Protein AF-A0A7K0BM27-F1 (afdb_monomer)

Organism: NCBI:txid2585200

Mean predicted aligned error: 11.14 Å

Solvent-accessible surface area (backbone atoms only — not comparable to full-atom values): 4893 Å² total; per-residue (Å²): 143,75,85,71,74,79,69,79,67,46,72,40,77,60,87,85,51,52,72,50,26,55,70,35,55,8,10,69,83,82,58,47,48,74,78,68,32,77,42,77,68,33,32,31,78,90,72,34,56,29,15,18,35,81,83,55,42,60,60,56,64,67,65,49,69,62,93,85,63,93,75,82,83,86,87,81,131

Foldseek 3Di:
DPPPDPVPFPEDECPPPDPCQLQQQAARPPRDRPPGFDAFRGHYPVGHTGGHHPVCNVVSVVPPDPPPDPDDDPPDD

Sequence (77 aa):
MTLREEQAEVLVDPSGLSAAQKAGRACVVCGKRWPSPQVRIGRAAKGGPLYACTDDAPLIVQARPKAGSAAGPTLAT

pLDDT: mean 73.03, std 16.05, range [43.5, 91.94]

Secondary structure (DSSP, 8-state):
---------EEE-STT--HHHHTTSS-TTT---SSPP-EEEEEETTS-EEEE-TTTHHHHHHHSPPTT---------

Radius of gyration: 14.62 Å; Cα contacts (8 Å, |Δi|>4): 104; chains: 1; bounding box: 41×24×41 Å

Structure (mmCIF, N/CA/C/O backbone):
data_AF-A0A7K0BM27-F1
#
_entry.id   AF-A0A7K0BM27-F1
#
loop_
_atom_site.group_PDB
_atom_site.id
_atom_site.type_symbol
_atom_site.label_atom_id
_atom_site.label_alt_id
_atom_site.label_comp_id
_atom_site.label_asym_id
_atom_site.label_entity_id
_atom_site.label_seq_id
_atom_site.pdbx_PDB_ins_code
_atom_site.Cartn_x
_atom_site.Cartn_y
_atom_site.Cartn_z
_atom_site.occupancy
_atom_site.B_iso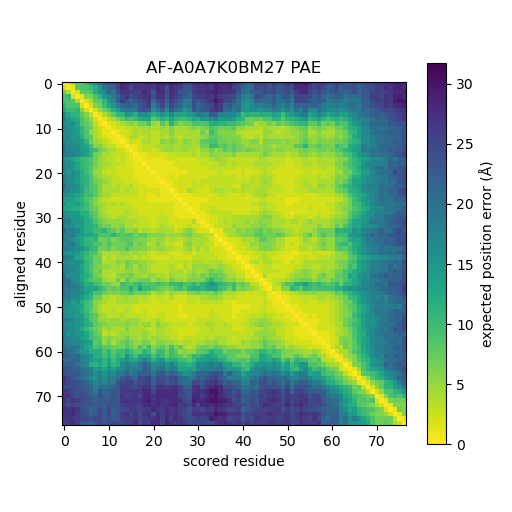_or_equiv
_atom_site.auth_seq_id
_atom_site.auth_comp_id
_atom_site.auth_asym_id
_atom_site.auth_atom_id
_atom_site.pdbx_PDB_model_num
ATOM 1 N N . MET A 1 1 ? -32.193 -0.924 7.401 1.00 44.44 1 MET A N 1
ATOM 2 C CA . MET A 1 1 ? -31.160 -1.975 7.530 1.00 44.44 1 MET A CA 1
ATOM 3 C C . MET A 1 1 ? -30.121 -1.794 6.429 1.00 44.44 1 MET A C 1
ATOM 5 O O . MET A 1 1 ? -30.317 -2.339 5.355 1.00 44.44 1 MET A O 1
ATOM 9 N N . THR A 1 2 ? -29.073 -0.993 6.646 1.00 43.50 2 THR A N 1
ATOM 10 C CA . THR A 1 2 ? -27.722 -1.192 6.063 1.00 43.50 2 THR A CA 1
ATOM 11 C C . THR A 1 2 ? -26.793 -0.125 6.647 1.00 43.50 2 THR A C 1
ATOM 13 O O . THR A 1 2 ? -26.512 0.894 6.026 1.00 43.50 2 THR A O 1
ATOM 16 N N . LEU A 1 3 ? -26.332 -0.353 7.881 1.00 45.38 3 LEU A N 1
ATOM 17 C CA . LEU A 1 3 ? -25.026 0.157 8.291 1.00 45.38 3 LEU A CA 1
ATOM 18 C C . LEU A 1 3 ? -24.042 -0.567 7.374 1.00 45.38 3 LEU A C 1
ATOM 20 O O . LEU A 1 3 ? -23.715 -1.727 7.614 1.00 45.38 3 LEU A O 1
ATOM 24 N N . ARG A 1 4 ? -23.719 0.038 6.228 1.00 53.06 4 ARG A N 1
ATO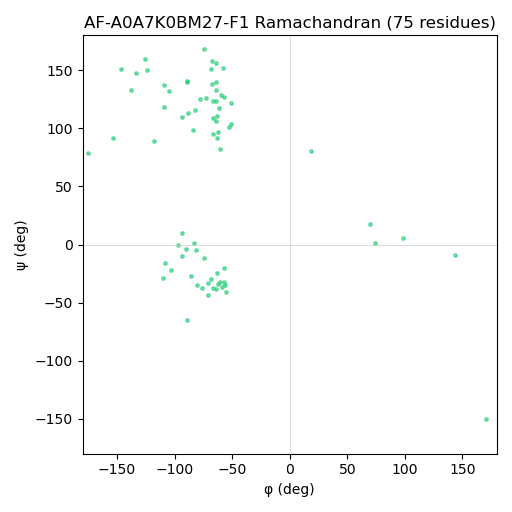M 25 C CA . ARG A 1 4 ? -22.683 -0.488 5.348 1.00 53.06 4 ARG A CA 1
ATOM 26 C C . ARG A 1 4 ? -21.395 -0.328 6.117 1.00 53.06 4 ARG A C 1
ATOM 28 O O . ARG A 1 4 ? -20.860 0.770 6.134 1.00 53.06 4 ARG A O 1
ATOM 35 N N . GLU A 1 5 ? -21.017 -1.404 6.803 1.00 51.62 5 GLU A N 1
ATOM 36 C CA . GLU A 1 5 ? -19.647 -1.871 6.951 1.00 51.62 5 GLU A CA 1
ATOM 37 C C . GLU A 1 5 ? -18.675 -0.750 6.608 1.00 51.62 5 GLU A C 1
ATOM 39 O O . GLU A 1 5 ? -18.214 -0.637 5.469 1.00 51.62 5 GLU A O 1
ATOM 44 N N . GLU A 1 6 ? -18.470 0.146 7.577 1.00 49.75 6 GLU A N 1
ATOM 45 C CA . GLU A 1 6 ? -17.396 1.126 7.572 1.00 49.75 6 GLU A CA 1
ATOM 46 C C . GLU A 1 6 ? -16.118 0.301 7.539 1.00 49.75 6 GLU A C 1
ATOM 48 O O . GLU A 1 6 ? -15.536 -0.064 8.559 1.00 49.75 6 GLU A O 1
ATOM 53 N N . GLN A 1 7 ? -15.753 -0.126 6.334 1.00 53.22 7 GLN A N 1
ATOM 54 C CA . GLN A 1 7 ? -14.538 -0.848 6.068 1.00 53.22 7 GLN A CA 1
ATOM 55 C C . GLN A 1 7 ? -13.439 0.122 6.445 1.00 53.22 7 GLN A C 1
ATOM 57 O O . GLN A 1 7 ? -13.131 1.018 5.666 1.00 53.22 7 GLN A O 1
ATOM 62 N N . ALA A 1 8 ? -12.918 -0.005 7.667 1.00 56.94 8 ALA A N 1
ATOM 63 C CA . ALA A 1 8 ? -11.862 0.854 8.168 1.00 56.94 8 ALA A CA 1
ATOM 64 C C . ALA A 1 8 ? -10.750 0.860 7.114 1.00 56.94 8 ALA A C 1
ATOM 66 O O . ALA A 1 8 ? -10.088 -0.155 6.918 1.00 56.94 8 ALA A O 1
ATOM 67 N N . GLU A 1 9 ? -10.615 1.925 6.330 1.00 61.31 9 GLU A N 1
ATOM 68 C CA . GLU A 1 9 ? -9.554 2.018 5.335 1.00 61.31 9 GLU A CA 1
ATOM 69 C C . GLU A 1 9 ? -8.260 2.247 6.115 1.00 61.31 9 GLU A C 1
ATOM 71 O O . GLU A 1 9 ? -8.189 3.146 6.952 1.00 61.31 9 GLU A O 1
ATOM 76 N N . VAL A 1 10 ? -7.239 1.410 5.889 1.00 69.69 10 VAL A N 1
ATOM 77 C CA . VAL A 1 10 ? -5.932 1.640 6.516 1.00 69.69 10 VAL A CA 1
ATOM 78 C C . VAL A 1 10 ? -5.370 2.917 5.913 1.00 69.69 10 VAL A C 1
ATOM 80 O O . VAL A 1 10 ? -5.007 2.938 4.733 1.00 69.69 10 VAL A O 1
ATOM 83 N N . LEU A 1 11 ? -5.333 3.970 6.726 1.00 76.25 11 LEU A N 1
ATOM 84 C CA . LEU A 1 11 ? -4.685 5.224 6.395 1.00 76.25 11 LEU A CA 1
ATOM 85 C C . LEU A 1 11 ? -3.195 5.073 6.685 1.00 76.25 11 LEU A C 1
ATOM 87 O O . LEU A 1 11 ? -2.795 4.879 7.831 1.00 76.25 11 LEU A O 1
ATOM 91 N N . VAL A 1 12 ? -2.374 5.149 5.645 1.00 75.94 12 VAL A N 1
ATOM 92 C CA . VAL A 1 12 ? -0.917 5.081 5.793 1.00 75.94 12 VAL A CA 1
ATOM 93 C C . VAL A 1 12 ? -0.329 6.473 5.609 1.00 75.94 12 VAL A C 1
ATOM 95 O O . VAL A 1 12 ? -0.657 7.175 4.640 1.00 75.94 12 VAL A O 1
ATOM 98 N N . ASP A 1 13 ? 0.557 6.857 6.529 1.00 79.50 13 ASP A N 1
ATOM 99 C CA . ASP A 1 13 ? 1.340 8.081 6.413 1.00 79.50 13 ASP A CA 1
ATOM 100 C C . ASP A 1 13 ? 2.286 7.996 5.198 1.00 79.50 13 ASP A C 1
ATOM 102 O O . ASP A 1 13 ? 3.085 7.063 5.078 1.00 79.50 13 ASP A O 1
ATOM 106 N N . PRO A 1 14 ? 2.211 8.951 4.258 1.00 77.62 14 PRO A N 1
ATOM 107 C CA . PRO A 1 14 ? 3.034 8.920 3.062 1.00 77.62 14 PRO A CA 1
ATOM 108 C C . PRO A 1 14 ? 4.458 9.449 3.286 1.00 77.62 14 PRO A C 1
ATOM 110 O O . PRO A 1 14 ? 5.235 9.437 2.331 1.00 77.62 14 PRO A O 1
ATOM 113 N N . SER A 1 15 ? 4.828 9.964 4.460 1.00 80.81 15 SER A N 1
ATOM 114 C CA . SER A 1 15 ? 6.102 10.671 4.654 1.00 80.81 15 SER A CA 1
ATOM 115 C C . SER A 1 15 ? 7.310 9.732 4.550 1.00 80.81 15 SER A C 1
ATOM 117 O O . SER A 1 15 ? 8.347 10.144 4.037 1.00 80.81 15 SER A O 1
ATOM 119 N N . GLY A 1 16 ? 7.146 8.452 4.903 1.00 80.75 16 GLY A N 1
ATOM 120 C CA . GLY A 1 16 ? 8.170 7.406 4.742 1.00 80.75 16 GLY A CA 1
ATOM 121 C C . GLY A 1 16 ? 8.137 6.642 3.411 1.00 80.75 16 GLY A C 1
ATOM 122 O O . GLY A 1 16 ? 8.993 5.796 3.167 1.00 80.75 16 GLY A O 1
ATOM 123 N N . LEU A 1 17 ? 7.158 6.906 2.539 1.00 84.81 17 LEU A N 1
ATOM 124 C CA . LEU A 1 17 ? 6.987 6.145 1.300 1.00 84.81 17 LEU A CA 1
ATOM 125 C C . LEU A 1 17 ? 7.783 6.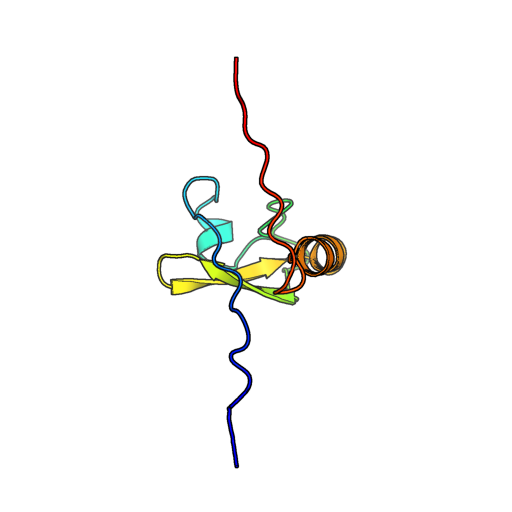747 0.141 1.00 84.81 17 LEU A C 1
ATOM 127 O O . LEU A 1 17 ? 7.775 7.957 -0.098 1.00 84.81 17 LEU A O 1
ATOM 131 N N . SER A 1 18 ? 8.387 5.883 -0.668 1.00 87.94 18 SER A N 1
ATOM 132 C CA . SER A 1 18 ? 8.934 6.263 -1.970 1.00 87.94 18 SER A CA 1
ATOM 133 C C . SER A 1 18 ? 7.819 6.640 -2.953 1.00 87.94 18 SER A C 1
ATOM 135 O O . SER A 1 18 ? 6.671 6.2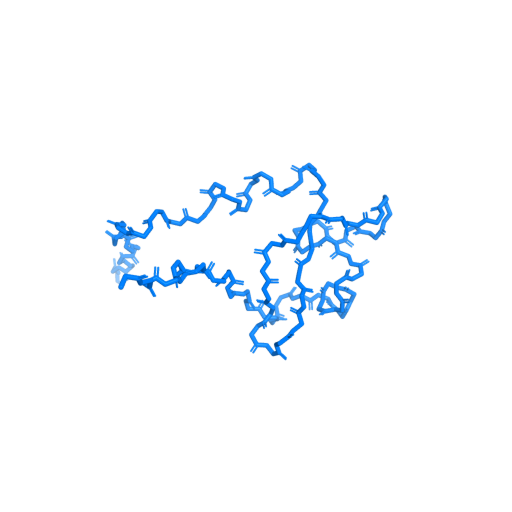01 -2.835 1.00 87.94 18 SER A O 1
ATOM 137 N N . ALA A 1 19 ? 8.154 7.411 -3.992 1.00 86.69 19 ALA A N 1
ATOM 138 C CA . ALA A 1 19 ? 7.197 7.771 -5.044 1.00 86.69 19 ALA A CA 1
ATOM 139 C C . ALA A 1 19 ? 6.554 6.538 -5.714 1.00 86.69 19 ALA A C 1
ATOM 141 O O . ALA A 1 19 ? 5.370 6.559 -6.044 1.00 86.69 19 ALA A O 1
ATOM 142 N N . ALA A 1 20 ? 7.305 5.439 -5.859 1.00 87.44 20 ALA A N 1
ATOM 143 C CA . ALA A 1 20 ? 6.790 4.193 -6.424 1.00 87.44 20 ALA A CA 1
ATOM 144 C C . ALA A 1 20 ? 5.730 3.534 -5.523 1.00 87.44 20 ALA A C 1
ATOM 146 O O . ALA A 1 20 ? 4.738 3.021 -6.036 1.00 87.44 20 ALA A O 1
ATOM 147 N N . GLN A 1 21 ? 5.903 3.589 -4.200 1.00 89.00 21 GLN A N 1
ATOM 148 C CA . GLN A 1 21 ? 4.930 3.066 -3.235 1.00 89.00 21 GLN A CA 1
ATOM 149 C C . GLN A 1 21 ? 3.670 3.936 -3.187 1.00 89.00 21 GLN A C 1
ATOM 151 O O . GLN A 1 21 ? 2.565 3.406 -3.246 1.00 89.00 21 GLN A O 1
ATOM 156 N N . LYS A 1 22 ? 3.818 5.270 -3.183 1.00 85.56 22 LYS A N 1
ATOM 157 C CA . LYS A 1 22 ? 2.677 6.210 -3.235 1.00 85.56 22 LYS A CA 1
ATOM 158 C C . LYS A 1 22 ? 1.829 6.042 -4.497 1.00 85.56 22 LYS A C 1
ATOM 160 O O . LYS A 1 22 ? 0.624 6.256 -4.45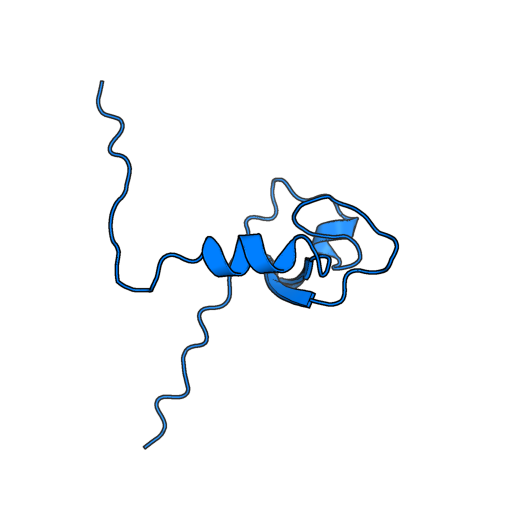2 1.00 85.56 22 LYS A O 1
ATOM 165 N N . ALA A 1 23 ? 2.460 5.665 -5.609 1.00 86.50 23 ALA A N 1
ATOM 166 C CA . ALA A 1 23 ? 1.791 5.386 -6.877 1.00 86.50 23 ALA A CA 1
ATOM 167 C C . ALA A 1 23 ? 1.203 3.962 -6.969 1.00 86.50 23 ALA A C 1
ATOM 169 O O . ALA A 1 23 ? 0.692 3.595 -8.023 1.00 86.50 23 ALA A O 1
ATOM 170 N N . GLY A 1 24 ? 1.326 3.135 -5.922 1.00 85.25 24 GLY A N 1
ATOM 171 C CA . GLY A 1 24 ? 0.858 1.746 -5.933 1.00 85.25 24 GLY A CA 1
ATOM 172 C C . GLY A 1 24 ? 1.663 0.813 -6.845 1.00 85.25 24 GLY A C 1
ATOM 173 O O . GLY A 1 24 ? 1.199 -0.265 -7.194 1.00 85.25 24 GLY A O 1
ATOM 174 N N . ARG A 1 25 ? 2.873 1.213 -7.251 1.00 86.81 25 ARG A N 1
ATOM 175 C CA . ARG A 1 25 ? 3.751 0.462 -8.171 1.00 86.81 25 ARG A CA 1
ATOM 176 C C . ARG A 1 25 ? 4.808 -0.374 -7.444 1.00 86.81 25 ARG A C 1
ATOM 178 O O . ARG A 1 25 ? 5.639 -1.009 -8.090 1.00 86.81 25 ARG A O 1
ATOM 185 N N . ALA A 1 26 ? 4.824 -0.318 -6.116 1.00 90.81 26 ALA A N 1
ATOM 186 C CA . ALA A 1 26 ? 5.769 -1.014 -5.255 1.00 90.81 26 ALA A CA 1
ATOM 187 C C . ALA A 1 26 ? 5.094 -1.413 -3.940 1.00 90.81 26 ALA A C 1
ATOM 189 O O . ALA A 1 26 ? 4.177 -0.727 -3.486 1.00 90.81 26 ALA A O 1
ATOM 190 N N . CYS A 1 27 ? 5.569 -2.500 -3.330 1.00 91.56 27 CYS A N 1
ATOM 191 C CA . CYS A 1 27 ? 5.080 -2.953 -2.034 1.00 91.56 27 CYS A CA 1
ATOM 192 C C . CYS A 1 27 ? 5.300 -1.876 -0.967 1.00 91.56 27 CYS A C 1
ATOM 194 O O . CYS A 1 27 ? 6.414 -1.375 -0.803 1.00 91.56 27 CYS A O 1
ATOM 196 N N . VAL A 1 28 ? 4.253 -1.538 -0.219 1.00 88.31 28 VAL A N 1
ATOM 197 C CA . VAL A 1 28 ? 4.314 -0.535 0.853 1.00 88.31 28 VAL A CA 1
ATOM 198 C C . VAL A 1 28 ? 5.263 -0.934 1.994 1.00 88.31 28 VAL A C 1
ATOM 200 O O . VAL A 1 28 ? 5.804 -0.053 2.649 1.00 88.31 28 VAL A O 1
ATOM 203 N N . VAL A 1 29 ? 5.521 -2.235 2.180 1.00 87.94 29 VAL A N 1
ATOM 204 C CA . VAL A 1 29 ? 6.410 -2.774 3.226 1.00 87.94 29 VAL A CA 1
ATOM 205 C C . VAL A 1 29 ? 7.852 -2.865 2.729 1.00 87.94 29 VAL A C 1
ATOM 207 O O . VAL A 1 29 ? 8.718 -2.138 3.201 1.00 87.94 29 VAL A O 1
ATOM 210 N N . CYS A 1 30 ? 8.119 -3.713 1.732 1.00 89.69 30 CYS A N 1
ATOM 211 C CA . CYS A 1 30 ? 9.487 -4.001 1.288 1.00 89.69 30 CYS A CA 1
ATOM 212 C C . CYS A 1 30 ? 9.985 -3.128 0.118 1.00 89.69 30 CYS A C 1
ATOM 214 O O . CYS A 1 30 ? 11.153 -3.198 -0.254 1.00 89.69 30 CYS A O 1
ATOM 216 N N . GLY A 1 31 ? 9.117 -2.340 -0.528 1.00 87.88 31 GLY A N 1
ATOM 217 C CA . GLY A 1 31 ? 9.484 -1.475 -1.662 1.00 87.88 31 GLY A CA 1
ATOM 218 C C . GLY A 1 31 ? 9.741 -2.201 -2.991 1.00 87.88 31 GLY A C 1
ATOM 219 O O . GLY A 1 31 ? 10.037 -1.557 -4.003 1.00 87.88 31 GLY A O 1
ATOM 220 N N . LYS A 1 32 ? 9.598 -3.530 -3.030 1.00 88.75 32 LYS A N 1
ATOM 221 C CA . LYS A 1 32 ? 9.789 -4.344 -4.237 1.00 88.75 32 LYS A CA 1
ATOM 222 C C . LYS A 1 32 ? 8.755 -3.999 -5.317 1.00 88.75 32 LYS A C 1
ATOM 224 O O . LYS A 1 32 ? 7.579 -3.789 -5.021 1.00 88.75 32 LYS A O 1
ATOM 229 N N . ARG A 1 33 ? 9.203 -3.954 -6.578 1.00 87.50 33 ARG A N 1
ATOM 230 C CA . ARG A 1 33 ? 8.373 -3.658 -7.768 1.00 87.50 33 ARG A CA 1
ATOM 231 C C . ARG A 1 33 ? 8.019 -4.898 -8.594 1.00 87.50 33 ARG A C 1
ATOM 233 O O . ARG A 1 33 ? 7.066 -4.847 -9.366 1.00 87.50 33 ARG A O 1
ATOM 240 N N . TRP A 1 34 ? 8.801 -5.974 -8.466 1.00 80.19 34 TRP A N 1
ATOM 241 C CA . TRP A 1 34 ? 8.627 -7.211 -9.228 1.00 80.19 34 TRP A CA 1
ATOM 242 C C . TRP A 1 34 ? 8.819 -8.464 -8.347 1.00 80.19 34 TRP A C 1
ATOM 244 O O . TRP A 1 34 ? 9.818 -8.524 -7.621 1.00 80.19 34 TRP A O 1
ATOM 254 N N . PRO A 1 35 ? 7.927 -9.475 -8.416 1.00 77.75 35 PRO A N 1
ATOM 255 C CA . PRO A 1 35 ? 6.638 -9.470 -9.121 1.00 77.75 35 PRO A CA 1
ATOM 256 C C . PRO A 1 35 ? 5.729 -8.338 -8.619 1.00 77.75 35 PRO A C 1
ATOM 258 O O . PRO A 1 35 ? 5.908 -7.839 -7.508 1.00 77.75 35 PRO A O 1
ATOM 261 N N . SER A 1 36 ? 4.837 -7.848 -9.482 1.00 78.88 36 SER A N 1
ATOM 262 C CA . SER A 1 36 ? 4.051 -6.647 -9.176 1.00 78.88 36 SER A CA 1
ATOM 263 C C . SER A 1 36 ? 3.134 -6.896 -7.968 1.00 78.88 36 SER A C 1
ATOM 265 O O . SER A 1 36 ? 2.483 -7.941 -7.928 1.00 78.88 36 SER A O 1
ATOM 267 N N . PRO A 1 37 ? 3.078 -5.989 -6.977 1.00 83.81 37 PRO A N 1
ATOM 268 C CA . PRO A 1 37 ? 2.242 -6.166 -5.794 1.00 83.81 37 PRO A CA 1
ATOM 269 C C . PRO A 1 37 ? 0.757 -6.116 -6.174 1.00 83.81 37 PRO A C 1
ATOM 271 O O . PRO A 1 37 ? 0.291 -5.142 -6.759 1.00 83.81 37 PRO A O 1
ATOM 274 N N . GLN A 1 38 ? 0.013 -7.171 -5.836 1.00 84.25 38 GLN A N 1
ATOM 275 C CA . GLN A 1 38 ? -1.396 -7.320 -6.228 1.00 84.25 38 GLN A CA 1
ATOM 276 C C . GLN A 1 38 ? -2.373 -7.140 -5.063 1.00 84.25 38 GLN A C 1
ATOM 278 O O . GLN A 1 38 ? -3.563 -6.925 -5.291 1.00 84.25 38 GLN A O 1
ATOM 283 N N . VAL A 1 39 ? -1.901 -7.202 -3.813 1.00 87.25 39 VAL A N 1
ATOM 284 C CA . VAL A 1 39 ? -2.793 -7.168 -2.650 1.00 87.25 39 VAL A CA 1
ATOM 285 C C . VAL A 1 39 ? -3.035 -5.726 -2.232 1.00 87.25 39 VAL A C 1
ATOM 287 O O . VAL A 1 39 ? -2.112 -5.049 -1.787 1.00 87.25 39 VAL A O 1
ATOM 290 N N . ARG A 1 40 ? -4.272 -5.241 -2.376 1.00 86.69 40 ARG A N 1
ATOM 291 C CA . ARG A 1 40 ? -4.664 -3.893 -1.948 1.00 86.69 40 ARG A CA 1
ATOM 292 C C . ARG A 1 40 ? -4.876 -3.860 -0.437 1.00 86.69 40 ARG A C 1
ATOM 294 O O . ARG A 1 40 ? -5.687 -4.614 0.085 1.00 86.69 40 ARG A O 1
ATOM 301 N N . ILE A 1 41 ? -4.188 -2.948 0.242 1.00 84.31 41 ILE A N 1
ATOM 302 C CA . ILE A 1 41 ? -4.154 -2.897 1.713 1.00 84.31 41 ILE A CA 1
ATOM 303 C C . ILE A 1 41 ? -4.909 -1.689 2.276 1.00 84.31 41 ILE A C 1
ATOM 305 O O . ILE A 1 41 ? -5.454 -1.735 3.379 1.00 84.31 41 ILE A O 1
ATOM 309 N N . GLY A 1 42 ? -4.972 -0.602 1.511 1.00 84.06 42 GLY A N 1
ATOM 310 C CA . GLY A 1 42 ? -5.614 0.630 1.948 1.00 84.06 42 GLY A CA 1
ATOM 311 C C . GLY A 1 42 ? -5.341 1.781 0.996 1.00 84.06 42 GLY A C 1
ATOM 312 O O . GLY A 1 42 ? -5.138 1.575 -0.208 1.00 84.06 42 GLY A O 1
ATOM 313 N N . ARG A 1 43 ? -5.326 2.995 1.545 1.00 84.75 43 ARG A N 1
ATOM 314 C CA . ARG A 1 43 ? -5.002 4.215 0.808 1.00 84.75 43 ARG A CA 1
ATOM 315 C C . ARG A 1 43 ? -4.013 5.080 1.583 1.00 84.75 43 ARG A C 1
ATOM 317 O O . ARG A 1 43 ? -4.011 5.129 2.809 1.00 84.75 43 ARG A O 1
ATOM 324 N N . ALA A 1 44 ? -3.167 5.789 0.848 1.00 80.75 44 ALA A N 1
ATOM 325 C CA . ALA A 1 44 ? -2.346 6.852 1.403 1.00 80.75 44 ALA A CA 1
ATOM 326 C C . ALA A 1 44 ? -3.237 8.027 1.825 1.00 80.75 44 ALA A C 1
ATOM 328 O O . ALA A 1 44 ? -4.246 8.298 1.173 1.00 80.75 44 ALA A O 1
ATOM 329 N N . ALA A 1 45 ? -2.812 8.795 2.830 1.00 72.19 45 ALA A N 1
ATOM 330 C CA . ALA A 1 45 ? -3.550 9.973 3.303 1.00 72.19 45 ALA A CA 1
ATOM 331 C C . ALA A 1 45 ? -3.827 11.042 2.223 1.00 72.19 45 ALA A C 1
ATOM 333 O O . ALA A 1 45 ? -4.748 11.839 2.358 1.00 72.19 45 ALA A O 1
ATOM 334 N N . LYS A 1 46 ? -3.069 11.035 1.117 1.00 71.69 46 LYS A N 1
ATOM 335 C CA . LYS A 1 46 ? -3.301 11.883 -0.068 1.00 71.69 46 LYS A CA 1
ATOM 336 C C . LYS A 1 46 ? -4.138 11.223 -1.182 1.00 71.69 46 LYS A C 1
ATOM 338 O O . LYS A 1 46 ? -4.218 11.769 -2.275 1.00 71.69 46 LYS A O 1
ATOM 343 N N . GLY A 1 47 ? -4.753 10.065 -0.931 1.00 68.12 47 GLY A N 1
ATOM 344 C CA . GLY A 1 47 ? -5.784 9.473 -1.797 1.00 68.12 47 GLY A CA 1
ATOM 345 C C . GLY A 1 47 ? -5.341 8.376 -2.779 1.00 68.12 47 GLY A C 1
ATOM 346 O O . GLY A 1 47 ? -6.161 7.914 -3.568 1.00 68.12 47 GLY A O 1
ATOM 347 N N . GLY A 1 48 ? -4.088 7.912 -2.742 1.00 81.50 48 GLY A N 1
ATOM 348 C CA . GLY A 1 48 ? -3.600 6.842 -3.633 1.00 81.50 48 GLY A CA 1
ATOM 349 C C . GLY A 1 48 ? -3.803 5.430 -3.059 1.00 81.50 48 GLY A C 1
ATOM 350 O O . GLY A 1 48 ? -3.602 5.256 -1.859 1.00 81.50 48 GLY A O 1
ATOM 351 N N . PRO A 1 49 ? -4.176 4.409 -3.858 1.00 84.00 49 PRO A N 1
ATOM 352 C CA . PRO A 1 49 ? -4.251 3.027 -3.383 1.00 84.00 49 PRO A CA 1
ATOM 353 C C . PRO A 1 49 ? -2.859 2.476 -3.048 1.00 84.00 49 PRO A C 1
ATOM 355 O O . PRO A 1 49 ? -1.900 2.684 -3.790 1.00 84.00 49 PRO A O 1
ATOM 358 N N . LEU A 1 50 ? -2.766 1.746 -1.938 1.00 86.38 50 LEU A N 1
ATOM 359 C CA . LEU A 1 50 ? -1.534 1.102 -1.491 1.00 86.38 50 LEU A CA 1
ATOM 360 C C . LEU A 1 50 ? -1.629 -0.409 -1.649 1.00 86.38 50 LEU A C 1
ATOM 362 O O . LEU A 1 50 ? -2.650 -1.020 -1.315 1.00 86.38 50 LEU A O 1
ATOM 366 N N . TYR A 1 51 ? -0.535 -0.990 -2.133 1.00 90.00 51 TYR A N 1
ATOM 367 C CA . TYR A 1 51 ? -0.429 -2.408 -2.433 1.00 90.00 51 TYR A CA 1
ATOM 368 C C . TYR A 1 51 ? 0.737 -3.041 -1.678 1.00 90.00 51 TYR A C 1
ATOM 370 O O . TYR A 1 51 ? 1.754 -2.394 -1.419 1.00 90.00 51 TYR A O 1
ATOM 378 N N . ALA A 1 52 ? 0.597 -4.321 -1.358 1.00 89.50 52 ALA A N 1
ATOM 379 C CA . ALA A 1 52 ? 1.658 -5.154 -0.817 1.00 89.50 52 ALA A CA 1
ATOM 380 C C . ALA A 1 52 ? 1.851 -6.419 -1.660 1.00 89.50 52 ALA A C 1
ATOM 382 O O . ALA A 1 52 ? 0.974 -6.836 -2.426 1.00 89.50 52 ALA A O 1
ATOM 383 N N . CYS A 1 53 ? 3.033 -7.014 -1.525 1.00 91.94 53 CYS A N 1
ATOM 384 C CA . CYS A 1 53 ? 3.301 -8.359 -2.015 1.00 91.94 53 CYS A CA 1
ATOM 385 C C . CYS A 1 53 ? 2.432 -9.373 -1.260 1.00 91.94 53 CYS A C 1
ATOM 387 O O . CYS A 1 53 ? 2.049 -9.134 -0.117 1.00 91.94 53 CYS A O 1
ATOM 389 N N . THR A 1 54 ? 2.183 -10.530 -1.870 1.00 87.62 54 THR A N 1
ATOM 390 C CA . THR A 1 54 ? 1.434 -11.630 -1.240 1.00 87.62 54 THR A CA 1
ATOM 391 C C . THR A 1 54 ? 2.056 -12.092 0.081 1.00 87.62 54 THR A C 1
ATOM 393 O O . THR A 1 54 ? 1.326 -12.479 0.983 1.00 87.62 54 THR A O 1
ATOM 396 N N . ASP A 1 55 ? 3.382 -12.008 0.197 1.00 86.81 55 ASP A N 1
ATOM 397 C CA . ASP A 1 55 ? 4.140 -12.399 1.392 1.00 86.81 55 ASP A CA 1
ATOM 398 C C . ASP A 1 55 ? 4.032 -11.371 2.536 1.00 86.81 55 ASP A C 1
ATOM 400 O O . ASP A 1 55 ? 3.885 -11.734 3.697 1.00 86.81 55 ASP A O 1
ATOM 404 N N . ASP A 1 56 ? 4.010 -10.075 2.199 1.00 87.06 56 ASP A N 1
ATOM 405 C CA . ASP A 1 56 ? 3.957 -8.975 3.173 1.00 87.06 56 ASP A CA 1
ATOM 406 C C . ASP A 1 56 ? 2.523 -8.627 3.605 1.00 87.06 56 ASP A C 1
ATOM 408 O O . ASP A 1 56 ? 2.293 -8.096 4.692 1.00 87.06 56 ASP A O 1
ATOM 412 N N . ALA A 1 57 ? 1.534 -8.884 2.745 1.00 85.94 57 ALA A N 1
ATOM 413 C CA . ALA A 1 57 ? 0.143 -8.527 3.003 1.00 85.94 57 ALA A CA 1
ATOM 414 C C . ALA A 1 57 ? -0.435 -9.094 4.321 1.00 85.94 57 ALA A C 1
ATOM 416 O O . ALA A 1 57 ? -1.127 -8.340 5.015 1.00 85.94 57 ALA A O 1
ATOM 417 N N . PRO A 1 58 ? -0.155 -10.355 4.722 1.00 83.06 58 PRO A N 1
ATOM 418 C CA . PRO A 1 58 ? -0.634 -10.917 5.984 1.00 83.06 58 PRO A CA 1
ATOM 419 C C . PRO A 1 58 ? -0.178 -10.123 7.212 1.00 83.06 58 PRO A C 1
ATOM 421 O O . PRO A 1 58 ? -0.966 -9.937 8.139 1.00 83.06 58 PRO A O 1
ATOM 424 N N . LEU A 1 59 ? 1.051 -9.591 7.197 1.00 80.44 59 LEU A N 1
ATOM 425 C CA . LEU A 1 59 ? 1.618 -8.825 8.314 1.00 80.44 59 LEU A CA 1
ATOM 426 C C . LEU A 1 59 ? 0.816 -7.548 8.590 1.00 80.44 59 LEU A C 1
ATOM 428 O O . LEU A 1 59 ? 0.652 -7.131 9.735 1.00 80.44 59 LEU A O 1
ATOM 432 N N . ILE A 1 60 ? 0.265 -6.938 7.540 1.00 77.06 60 ILE A N 1
ATOM 433 C CA . ILE A 1 60 ? -0.468 -5.675 7.649 1.00 77.06 60 ILE A CA 1
ATOM 434 C C . ILE A 1 60 ? -1.902 -5.911 8.134 1.00 77.06 60 ILE A C 1
ATOM 436 O O . ILE A 1 60 ? -2.441 -5.116 8.903 1.00 77.06 60 ILE A O 1
ATOM 440 N N . VAL A 1 61 ? -2.519 -7.024 7.722 1.00 70.00 61 VAL A N 1
ATOM 441 C 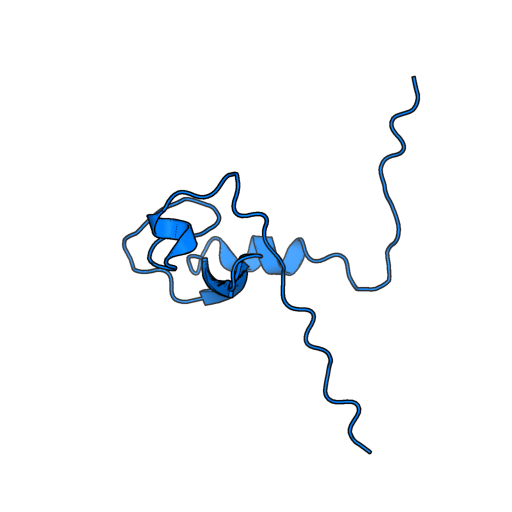CA . VAL A 1 61 ? -3.839 -7.437 8.225 1.00 70.00 61 VAL A CA 1
ATOM 442 C C . VAL A 1 61 ? -3.770 -7.745 9.722 1.00 70.00 61 VAL A C 1
ATOM 444 O O . VAL A 1 61 ? -4.679 -7.372 10.460 1.00 70.00 61 VAL A O 1
ATOM 447 N N . GLN A 1 62 ? -2.679 -8.361 10.183 1.00 62.97 62 GLN A N 1
ATOM 448 C CA . GLN A 1 62 ? -2.447 -8.653 11.601 1.00 62.97 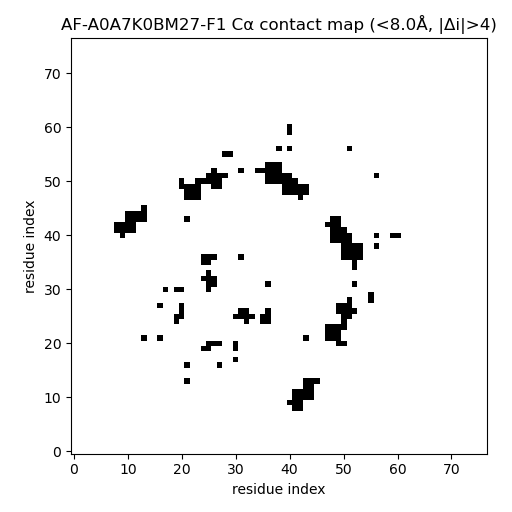62 GLN A CA 1
ATOM 449 C C . GLN A 1 62 ? -2.155 -7.401 12.436 1.00 62.97 62 GLN A C 1
ATOM 451 O O . GLN A 1 62 ? -2.550 -7.340 13.597 1.00 62.97 62 GLN A O 1
ATOM 456 N N . ALA A 1 63 ? -1.498 -6.397 11.850 1.00 59.66 63 ALA A N 1
ATOM 457 C CA . ALA A 1 63 ? -1.182 -5.141 12.522 1.00 59.66 63 ALA A CA 1
ATOM 458 C C . ALA A 1 63 ? -2.392 -4.212 12.706 1.00 59.66 63 ALA A C 1
ATOM 460 O O . ALA A 1 63 ? -2.285 -3.237 13.449 1.00 59.66 63 ALA A O 1
ATOM 461 N N . ARG A 1 64 ? -3.545 -4.479 12.066 1.00 60.03 64 ARG A N 1
ATOM 462 C CA . ARG A 1 64 ? -4.772 -3.747 12.400 1.00 60.03 64 ARG A CA 1
ATOM 463 C C . ARG A 1 64 ? -5.105 -4.024 13.865 1.00 60.03 64 ARG A C 1
ATOM 465 O O . ARG A 1 64 ? -5.439 -5.167 14.189 1.00 60.03 64 ARG A O 1
ATOM 472 N N . PRO A 1 65 ? -5.114 -3.003 14.739 1.00 49.28 65 PRO A N 1
ATOM 473 C CA . PRO A 1 65 ? -5.759 -3.167 16.024 1.00 49.28 65 PRO A CA 1
ATOM 474 C C . PRO A 1 65 ? -7.199 -3.567 15.713 1.00 49.28 65 PRO A C 1
ATOM 476 O O . PRO A 1 65 ? -7.871 -2.892 14.925 1.00 49.28 65 PRO A O 1
ATOM 479 N N . LYS A 1 66 ? -7.680 -4.677 16.284 1.00 48.00 66 LYS A N 1
ATOM 480 C CA . LYS A 1 66 ? -9.122 -4.933 16.299 1.00 48.00 66 LYS A CA 1
ATOM 481 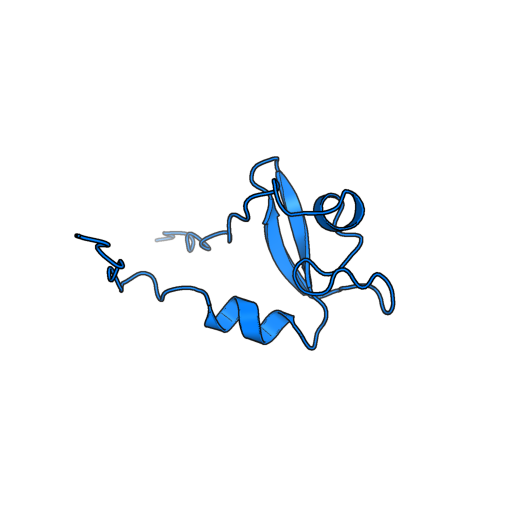C C . LYS A 1 66 ? -9.753 -3.655 16.840 1.00 48.00 66 LYS A C 1
ATOM 483 O O . LYS A 1 66 ? -9.350 -3.205 17.913 1.00 48.00 66 LYS A O 1
ATOM 488 N N . ALA A 1 67 ? -10.647 -3.036 16.071 1.00 49.91 67 ALA A N 1
ATOM 489 C CA . ALA A 1 67 ? -11.384 -1.860 16.513 1.00 49.91 67 ALA A CA 1
ATOM 490 C C . ALA A 1 67 ? -12.037 -2.221 17.857 1.00 49.91 67 ALA A C 1
ATOM 492 O O . ALA A 1 67 ? -12.969 -3.021 17.895 1.00 49.91 67 ALA A O 1
ATOM 493 N N . GLY A 1 68 ? -11.426 -1.771 18.957 1.00 47.66 68 GLY A N 1
ATOM 494 C CA . GLY A 1 68 ? -11.689 -2.313 20.292 1.00 47.66 68 GLY A CA 1
ATOM 495 C C . GLY A 1 68 ? -10.495 -2.422 21.250 1.00 47.66 68 GLY A C 1
ATOM 496 O O . GLY A 1 68 ? -10.728 -2.660 22.429 1.00 47.66 68 GLY A O 1
ATOM 497 N N . SER A 1 69 ? -9.241 -2.214 20.832 1.00 48.12 69 SER A N 1
ATOM 498 C CA . SER A 1 69 ? -8.119 -2.152 21.789 1.00 48.12 69 SER A CA 1
ATOM 499 C C . SER A 1 69 ? -7.424 -0.797 21.774 1.00 48.12 69 SER A C 1
ATOM 501 O O . SER A 1 69 ? -6.443 -0.579 21.070 1.00 48.12 69 SER A O 1
ATOM 503 N N . ALA A 1 70 ? -7.937 0.109 22.606 1.00 53.47 70 ALA A N 1
ATOM 504 C CA . ALA A 1 70 ? -7.124 1.168 23.177 1.00 53.47 70 ALA A CA 1
ATOM 505 C C . ALA A 1 70 ? -6.035 0.524 24.052 1.00 53.47 70 ALA A C 1
ATOM 507 O O . ALA A 1 70 ? -6.331 -0.045 25.098 1.00 53.47 70 ALA A O 1
ATOM 508 N N . ALA A 1 71 ? -4.784 0.601 23.610 1.00 48.06 71 ALA A N 1
ATOM 509 C CA . ALA A 1 71 ? -3.605 0.454 24.456 1.00 48.06 71 ALA A C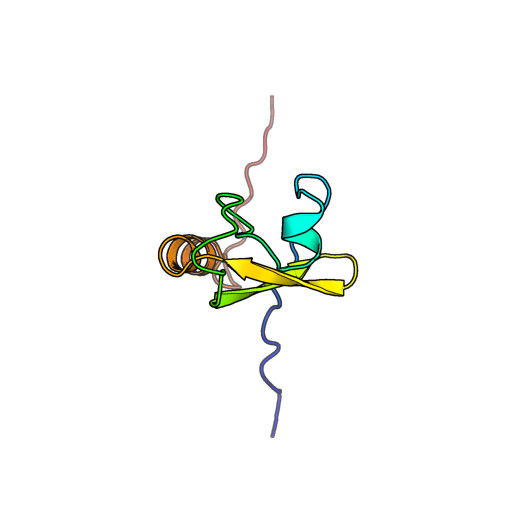A 1
ATOM 510 C C . ALA A 1 71 ? -2.467 1.225 23.778 1.00 48.06 71 ALA A C 1
ATOM 512 O O . ALA A 1 71 ? -1.805 0.718 22.875 1.00 48.06 71 ALA A O 1
ATOM 513 N N . GLY A 1 72 ? -2.306 2.498 24.144 1.00 46.22 72 GLY A N 1
ATOM 514 C CA . GLY A 1 72 ? -1.119 3.263 23.759 1.00 46.22 72 GLY A CA 1
ATOM 515 C C . GLY A 1 72 ? 0.099 2.839 24.587 1.00 46.22 72 GLY A C 1
ATOM 516 O O . GLY A 1 72 ? -0.067 2.181 25.614 1.00 46.22 72 GLY A O 1
ATOM 517 N N . PRO A 1 73 ? 1.318 3.261 24.223 1.00 52.50 73 PRO A N 1
ATOM 518 C CA . PRO A 1 73 ? 2.380 3.435 25.193 1.00 52.50 73 PRO A CA 1
ATOM 519 C C . PRO A 1 73 ? 2.373 4.895 25.665 1.00 52.50 73 PRO A C 1
ATOM 521 O O . PRO A 1 73 ? 2.734 5.808 24.923 1.00 52.50 73 PRO A O 1
ATOM 524 N N . THR A 1 74 ? 1.967 5.120 26.914 1.00 53.94 74 THR A N 1
ATOM 525 C CA . THR A 1 74 ? 2.388 6.314 27.653 1.00 53.94 74 THR A CA 1
ATOM 526 C C . THR A 1 74 ? 3.898 6.211 27.825 1.00 53.94 74 THR A C 1
ATOM 528 O O . THR A 1 74 ? 4.371 5.396 28.613 1.00 53.94 74 THR A O 1
ATOM 531 N N . LEU A 1 75 ? 4.662 7.014 27.086 1.00 51.22 75 LEU A N 1
ATOM 532 C CA . LEU A 1 75 ? 6.047 7.286 27.446 1.00 51.22 75 LEU A CA 1
ATOM 533 C C . LEU A 1 75 ? 6.016 8.427 28.467 1.00 51.22 75 LEU A C 1
ATOM 535 O O . LEU A 1 75 ? 5.839 9.587 28.108 1.00 51.22 75 LEU A O 1
ATOM 539 N N . ALA A 1 76 ? 6.109 8.064 29.745 1.00 43.72 76 ALA A N 1
ATOM 540 C CA . ALA A 1 76 ? 6.409 8.984 30.830 1.00 43.72 76 ALA A CA 1
ATOM 541 C C . ALA A 1 76 ? 7.827 8.682 31.324 1.00 43.72 76 ALA A C 1
ATOM 543 O O . ALA A 1 76 ? 8.103 7.573 31.786 1.00 43.72 76 ALA A O 1
ATOM 544 N N . THR A 1 77 ? 8.719 9.660 31.210 1.00 50.62 77 THR A N 1
ATOM 545 C CA . THR A 1 77 ? 9.882 9.863 32.082 1.00 50.62 77 THR A CA 1
ATOM 546 C C . THR A 1 77 ? 10.198 11.346 32.068 1.00 50.62 77 THR A C 1
ATOM 548 O O . THR A 1 77 ? 10.226 11.916 30.954 1.00 50.62 77 THR A O 1
#

Nearest PDB structures (foldseek):
  1wfk-assembly1_A  TM=2.617E-01  e=2.071E+00  Mus musculus
  2lel-assembly1_A  TM=2.187E-01  e=8.617E+00  Cupriavidus metallidurans CH34